Protein AF-A0A0C2BZJ5-F1 (afdb_monomer_lite)

Radius of gyration: 17.78 Å; chains: 1; bounding box: 38×40×42 Å

InterPro domains:
  IPR009057 Homedomain-like superfamily [SSF46689] (16-82)
  IPR036388 Winged helix-like DNA-binding domain superfamily [G3DSA:1.10.10.10] (15-57)

Secondary structure (DSSP, 8-state):
-------TTS---HHHHHHHHHHHTT--HHHHHHHH---HHHHHHHHHHHHHHS--PPPPPPSPPPPTTSHHHHHHHHHHHHTT-

Sequence (85 aa):
GKKGVFQAMAKVCPCRDAIARFAESGKKSSAVVSRLGIPLRSVQKVVKQWKEEGHVQPKPRSGRKRTVNIRRMRRIIKRLTEKMI

Structure (mmCIF, N/CA/C/O backbone):
data_AF-A0A0C2BZJ5-F1
#
_entry.id   AF-A0A0C2BZJ5-F1
#
loop_
_atom_site.group_PDB
_atom_site.id
_atom_site.type_symbol
_atom_site.label_atom_id
_atom_site.label_alt_id
_atom_site.label_comp_id
_atom_site.label_asym_id
_atom_site.label_entity_id
_atom_site.label_seq_id
_atom_site.pdbx_PDB_ins_code
_atom_site.Cartn_x
_atom_site.Cartn_y
_atom_site.Cartn_z
_atom_site.occupancy
_atom_site.B_iso_or_equiv
_atom_site.auth_seq_id
_atom_site.auth_comp_id
_atom_site.auth_asym_id
_atom_site.auth_atom_id
_atom_site.pdbx_PDB_model_num
ATOM 1 N N . GLY A 1 1 ? -2.923 20.828 0.567 1.00 38.28 1 GLY A N 1
ATOM 2 C CA . GLY A 1 1 ? -1.849 20.039 -0.072 1.00 38.28 1 GLY A CA 1
ATOM 3 C C . GLY A 1 1 ? -2.463 18.988 -0.973 1.00 38.28 1 GLY A C 1
ATOM 4 O O . GLY A 1 1 ? -3.160 18.119 -0.468 1.00 38.28 1 GLY A O 1
ATOM 5 N N . LYS A 1 2 ? -2.284 19.101 -2.293 1.00 41.09 2 LYS A N 1
ATOM 6 C CA . LYS A 1 2 ? -2.911 18.217 -3.289 1.00 41.09 2 LYS A CA 1
ATOM 7 C C . LYS A 1 2 ? -2.201 16.854 -3.309 1.00 41.09 2 LYS A C 1
ATOM 9 O O . LYS A 1 2 ? -1.221 16.676 -4.021 1.00 41.09 2 LYS A O 1
ATOM 14 N N . LYS A 1 3 ? -2.679 15.898 -2.506 1.00 49.03 3 LYS A N 1
ATOM 15 C CA . LYS A 1 3 ? -2.258 14.485 -2.541 1.00 49.03 3 LYS A CA 1
ATOM 16 C C . LYS A 1 3 ? -3.052 13.742 -3.619 1.00 49.03 3 LYS A C 1
ATOM 18 O O . LYS A 1 3 ? -3.873 12.899 -3.306 1.00 49.03 3 LYS A O 1
ATOM 23 N N . GLY A 1 4 ? -2.865 14.113 -4.879 1.00 49.00 4 GLY A N 1
ATOM 24 C CA . GLY A 1 4 ? -3.696 13.603 -5.969 1.00 49.00 4 GLY A CA 1
ATOM 25 C C . GLY A 1 4 ? -2.893 13.427 -7.239 1.00 49.00 4 GLY A C 1
ATOM 26 O O . GLY A 1 4 ? -3.094 14.160 -8.197 1.00 49.00 4 GLY A O 1
ATOM 27 N N . VAL A 1 5 ? -1.970 12.467 -7.243 1.00 48.59 5 VAL A N 1
ATOM 28 C CA . VAL A 1 5 ? -1.384 11.962 -8.487 1.00 48.59 5 VAL A CA 1
ATOM 29 C C . VAL A 1 5 ? -1.638 10.462 -8.518 1.00 48.59 5 VAL A C 1
ATOM 31 O O . VAL A 1 5 ? -0.765 9.649 -8.218 1.00 48.59 5 VAL A O 1
ATOM 34 N N . PHE A 1 6 ? -2.874 10.080 -8.843 1.00 51.69 6 PHE A N 1
ATOM 35 C CA . PHE A 1 6 ? -3.141 8.730 -9.329 1.00 51.69 6 PHE A CA 1
ATOM 36 C C . PHE A 1 6 ? -2.412 8.617 -10.669 1.00 51.69 6 PHE A C 1
ATOM 38 O O . PHE A 1 6 ? -2.886 9.103 -11.691 1.00 51.69 6 PHE A O 1
ATOM 45 N N . GLN A 1 7 ? -1.177 8.111 -10.626 1.00 50.19 7 GLN A N 1
ATOM 46 C CA . GLN A 1 7 ? -0.278 8.026 -11.773 1.00 50.19 7 GLN A CA 1
ATOM 47 C C . GLN A 1 7 ? -0.917 7.180 -12.877 1.00 50.19 7 GLN A C 1
ATOM 49 O O . GLN A 1 7 ? -0.839 5.955 -12.860 1.00 50.19 7 GLN A O 1
ATOM 54 N N . ALA A 1 8 ? -1.499 7.858 -13.862 1.00 45.66 8 ALA A N 1
ATOM 55 C CA . ALA A 1 8 ? -2.194 7.283 -15.008 1.00 45.66 8 ALA A CA 1
ATOM 56 C C . ALA A 1 8 ? -1.276 6.564 -16.025 1.00 45.66 8 ALA A C 1
ATOM 58 O O . ALA A 1 8 ? -1.729 6.229 -17.111 1.00 45.66 8 ALA A O 1
ATOM 59 N N . MET A 1 9 ? 0.004 6.319 -15.709 1.00 45.56 9 MET A N 1
ATOM 60 C CA . MET A 1 9 ? 1.005 5.899 -16.708 1.00 45.56 9 MET A CA 1
ATOM 61 C C . MET A 1 9 ? 1.845 4.669 -16.329 1.00 45.56 9 MET A C 1
ATOM 63 O O . MET A 1 9 ? 2.609 4.174 -17.153 1.00 45.56 9 MET A O 1
ATOM 67 N N . ALA A 1 10 ? 1.704 4.117 -15.121 1.00 55.78 10 ALA A N 1
ATOM 68 C CA . ALA A 1 10 ? 2.380 2.877 -14.735 1.00 55.78 10 ALA A CA 1
ATOM 69 C C . ALA A 1 10 ? 1.345 1.836 -14.305 1.00 55.78 10 ALA A C 1
ATOM 71 O O . ALA A 1 10 ? 0.383 2.166 -13.620 1.00 55.78 10 ALA A O 1
ATOM 72 N N . LYS A 1 11 ? 1.528 0.583 -14.743 1.00 60.72 11 LYS A N 1
ATOM 73 C CA . LYS A 1 11 ? 0.602 -0.543 -14.544 1.00 60.72 11 LYS A CA 1
ATOM 74 C C . LYS A 1 11 ? 0.508 -0.907 -13.055 1.00 60.72 11 LYS A C 1
ATOM 76 O O . LYS A 1 11 ? 1.139 -1.858 -12.594 1.00 60.72 11 LYS A O 1
ATOM 81 N N . VAL A 1 12 ? -0.242 -0.121 -12.287 1.00 64.94 12 VAL A N 1
ATOM 82 C CA . VAL A 1 12 ? -0.537 -0.405 -10.885 1.00 64.94 12 VAL A CA 1
ATOM 83 C C . VAL A 1 12 ? -1.512 -1.570 -10.824 1.00 64.94 12 VAL A C 1
ATOM 85 O O . VAL A 1 12 ? -2.423 -1.706 -11.638 1.00 64.94 12 VAL A O 1
ATOM 88 N N . CYS A 1 13 ? -1.305 -2.451 -9.850 1.00 79.69 13 CYS A N 1
ATOM 89 C CA . CYS A 1 13 ? -2.281 -3.481 -9.533 1.00 79.69 13 CYS A CA 1
ATOM 90 C C . CYS A 1 13 ? -3.592 -2.806 -9.078 1.00 79.69 13 CYS A C 1
ATOM 92 O O . CYS A 1 13 ? -3.542 -2.064 -8.093 1.00 79.69 13 CYS A O 1
ATOM 94 N N . PRO A 1 14 ? -4.756 -3.109 -9.687 1.00 84.38 14 PRO A N 1
ATOM 95 C CA . PRO A 1 14 ? -6.041 -2.490 -9.334 1.00 84.38 14 PRO A CA 1
ATOM 96 C C . PRO A 1 14 ? -6.355 -2.536 -7.831 1.00 84.38 14 PRO A C 1
ATOM 98 O O . PRO A 1 14 ? -6.920 -1.601 -7.263 1.00 84.38 14 PRO A O 1
ATOM 101 N N . CYS A 1 15 ? -5.906 -3.596 -7.154 1.00 87.88 15 CYS A N 1
ATOM 102 C CA . CYS A 1 15 ? -6.042 -3.776 -5.714 1.00 87.88 15 CYS A CA 1
ATOM 103 C C . CYS A 1 15 ? -5.316 -2.690 -4.900 1.00 87.88 15 CYS A C 1
ATOM 105 O O . CYS A 1 15 ? -5.818 -2.247 -3.871 1.00 87.88 15 CYS A O 1
ATOM 107 N N . ARG A 1 16 ? -4.131 -2.249 -5.342 1.00 90.75 16 ARG A N 1
ATOM 108 C CA . ARG A 1 16 ? -3.327 -1.229 -4.647 1.00 90.75 16 ARG A CA 1
ATOM 109 C C . ARG A 1 16 ? -3.941 0.161 -4.797 1.00 90.75 16 ARG A C 1
ATOM 111 O O . ARG A 1 16 ? -3.983 0.898 -3.816 1.00 90.75 16 ARG A O 1
ATOM 118 N N . ASP A 1 17 ? -4.486 0.471 -5.971 1.00 89.88 17 ASP A N 1
ATOM 119 C CA . ASP A 1 17 ? -5.220 1.721 -6.200 1.00 89.88 17 ASP A CA 1
ATOM 120 C C . ASP A 1 17 ? -6.520 1.777 -5.403 1.00 89.88 17 ASP A C 1
ATOM 122 O O . ASP A 1 17 ? -6.879 2.826 -4.871 1.00 89.88 17 ASP A O 1
ATOM 126 N N . ALA A 1 18 ? -7.230 0.652 -5.285 1.00 90.69 18 ALA A N 1
ATOM 127 C CA . ALA A 1 18 ? -8.410 0.570 -4.433 1.00 90.69 18 ALA A CA 1
ATOM 128 C C . ALA A 1 18 ? -8.053 0.848 -2.962 1.00 90.69 18 ALA A C 1
ATOM 130 O O . ALA A 1 18 ? -8.740 1.626 -2.302 1.00 90.69 18 ALA A O 1
ATOM 131 N N . ILE A 1 19 ? -6.945 0.285 -2.461 1.00 92.12 19 ILE A N 1
ATOM 132 C CA . ILE A 1 19 ? -6.461 0.557 -1.098 1.00 92.12 19 ILE A CA 1
ATOM 133 C C . ILE A 1 19 ? -6.109 2.042 -0.913 1.00 92.12 19 ILE A C 1
ATOM 135 O O . ILE A 1 19 ? -6.489 2.619 0.104 1.00 92.12 19 ILE A O 1
ATOM 139 N N . ALA A 1 20 ? -5.426 2.672 -1.876 1.00 90.69 20 ALA A N 1
ATOM 140 C CA . ALA A 1 20 ? -5.097 4.099 -1.812 1.00 90.69 20 ALA A CA 1
ATOM 141 C C . ALA A 1 20 ? -6.352 4.978 -1.762 1.00 90.69 20 ALA A C 1
ATOM 143 O O . ALA A 1 20 ? -6.466 5.826 -0.882 1.00 90.69 20 ALA A O 1
ATOM 144 N N . ARG A 1 21 ? -7.334 4.716 -2.635 1.00 91.31 21 ARG A N 1
ATOM 145 C CA . ARG A 1 21 ? -8.629 5.417 -2.629 1.00 91.31 21 ARG A CA 1
ATOM 146 C C . ARG A 1 21 ? -9.357 5.261 -1.295 1.00 91.31 21 ARG A C 1
ATOM 148 O O . ARG A 1 21 ? -9.922 6.219 -0.773 1.00 91.31 21 ARG A O 1
ATOM 155 N N . PHE A 1 22 ? -9.314 4.070 -0.697 1.00 89.25 22 PHE A N 1
ATOM 156 C CA . PHE A 1 22 ? -9.893 3.867 0.629 1.00 89.25 22 PHE A CA 1
ATOM 157 C C . PHE A 1 22 ? -9.159 4.640 1.728 1.00 89.25 22 PHE A C 1
ATOM 159 O O . PHE A 1 22 ? -9.822 5.200 2.604 1.00 89.25 22 PHE A O 1
ATOM 166 N N . ALA A 1 23 ? -7.828 4.696 1.666 1.00 88.12 23 ALA A N 1
ATOM 167 C CA . ALA A 1 23 ? -7.009 5.465 2.597 1.00 88.12 23 ALA A CA 1
ATOM 168 C C . ALA A 1 23 ? -7.279 6.972 2.490 1.00 88.12 23 ALA A C 1
ATOM 170 O O . ALA A 1 23 ? -7.391 7.642 3.514 1.00 88.12 23 ALA A O 1
ATOM 171 N N . GLU A 1 24 ? -7.439 7.481 1.268 1.00 90.19 24 GLU A N 1
ATOM 172 C CA . GLU A 1 24 ? -7.817 8.868 0.993 1.00 90.19 24 GLU A CA 1
ATOM 173 C C . GLU A 1 24 ? -9.214 9.191 1.541 1.00 90.19 24 GLU A C 1
ATOM 175 O O . GLU A 1 24 ? -9.393 10.205 2.206 1.00 90.19 24 GLU A O 1
ATOM 180 N N . SER A 1 25 ? -10.176 8.274 1.381 1.00 90.19 25 SER A N 1
ATOM 181 C CA . SER A 1 25 ? -11.521 8.396 1.968 1.00 90.19 25 SER A CA 1
ATOM 182 C C . SER A 1 25 ? -11.585 8.182 3.493 1.00 90.19 25 SER A C 1
ATOM 184 O O . SER A 1 25 ? -12.675 8.119 4.056 1.00 90.19 25 SER A O 1
ATOM 186 N N . GLY A 1 26 ? -10.442 8.001 4.169 1.00 88.12 26 GLY A N 1
ATOM 187 C CA . GLY A 1 26 ? -10.366 7.863 5.627 1.00 88.12 26 GLY A CA 1
ATOM 188 C C . GLY A 1 26 ? -10.911 6.546 6.194 1.00 88.12 26 GLY A C 1
ATOM 189 O O . GLY A 1 26 ? -11.128 6.437 7.401 1.00 88.12 26 GLY A O 1
ATOM 190 N N . LYS A 1 27 ? -11.139 5.520 5.364 1.00 90.00 2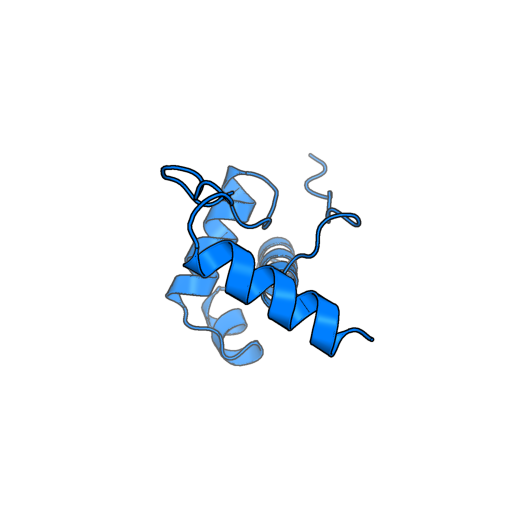7 LYS A N 1
ATOM 191 C CA . LYS A 1 27 ? -11.681 4.241 5.846 1.00 90.00 27 LYS A CA 1
ATOM 192 C C . LYS A 1 27 ? -10.640 3.451 6.634 1.00 90.00 27 LYS A C 1
ATOM 194 O O . LYS A 1 27 ? -9.463 3.392 6.280 1.00 90.00 27 LYS A O 1
ATOM 199 N N . LYS A 1 28 ? -11.103 2.778 7.690 1.00 91.75 28 LYS A N 1
ATOM 200 C CA . LYS A 1 28 ? -10.281 1.869 8.500 1.00 91.75 28 LYS A CA 1
ATOM 201 C C . LYS A 1 28 ? -9.808 0.680 7.658 1.00 91.75 28 LYS A C 1
ATOM 203 O O . LYS A 1 28 ? -10.577 0.122 6.876 1.00 91.75 28 LYS A O 1
ATOM 208 N N . SER A 1 29 ? -8.574 0.231 7.886 1.00 90.12 29 SER A N 1
ATOM 209 C CA . SER A 1 29 ? -7.982 -0.906 7.165 1.00 90.12 29 SER A CA 1
ATOM 210 C C . SER A 1 29 ? -8.799 -2.199 7.287 1.00 90.12 29 SER A C 1
ATOM 212 O O . SER A 1 29 ? -8.822 -2.975 6.341 1.00 90.12 29 SER A O 1
ATOM 214 N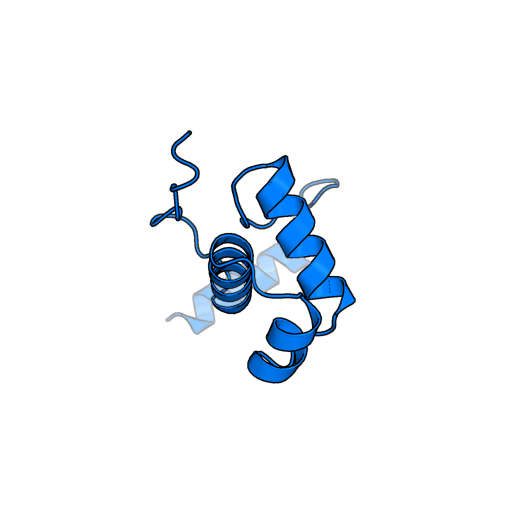 N . SER A 1 30 ? -9.513 -2.420 8.398 1.00 90.56 30 SER A N 1
ATOM 215 C CA . SER A 1 30 ? -10.406 -3.578 8.572 1.00 90.56 30 SER A CA 1
ATOM 216 C C . SER A 1 30 ? -11.553 -3.598 7.556 1.00 90.56 30 SER A C 1
ATOM 218 O O . SER A 1 30 ? -11.811 -4.630 6.947 1.00 90.56 30 SER A O 1
ATOM 220 N N . ALA A 1 31 ? -12.179 -2.449 7.288 1.00 90.19 31 ALA A N 1
ATOM 221 C CA . ALA A 1 31 ? -13.233 -2.336 6.280 1.00 90.19 31 ALA A CA 1
ATOM 222 C C . ALA A 1 31 ? -12.705 -2.608 4.861 1.00 90.19 31 ALA A C 1
ATOM 224 O O . ALA A 1 31 ? -13.420 -3.142 4.015 1.00 90.19 31 ALA A O 1
ATOM 225 N N . VAL A 1 32 ? -11.443 -2.256 4.602 1.00 90.62 32 VAL A N 1
ATOM 226 C CA . VAL A 1 32 ? -10.770 -2.528 3.324 1.00 90.62 32 VAL A CA 1
ATOM 227 C C . VAL A 1 32 ? -10.498 -4.021 3.153 1.00 90.62 32 VAL A C 1
ATOM 229 O O . VAL A 1 32 ? -10.718 -4.549 2.067 1.00 90.62 32 VAL A O 1
ATOM 232 N N . VAL A 1 33 ? -10.074 -4.708 4.219 1.00 92.94 33 VAL A N 1
ATOM 233 C CA . VAL A 1 33 ? -9.880 -6.167 4.224 1.00 92.94 33 VAL A CA 1
ATOM 234 C C . VAL A 1 33 ? -11.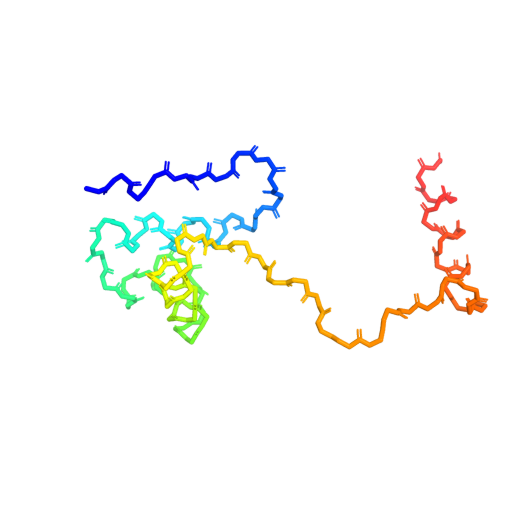185 -6.879 3.880 1.00 92.94 33 VAL A C 1
ATOM 236 O O . VAL A 1 33 ? -11.200 -7.665 2.938 1.00 92.94 33 VAL A O 1
ATOM 239 N N . SER A 1 34 ? -12.285 -6.555 4.567 1.00 91.81 34 SER A N 1
ATOM 240 C CA . SER A 1 34 ? -13.584 -7.190 4.311 1.00 91.81 34 SER A CA 1
ATOM 241 C C . SER A 1 34 ? -14.109 -6.922 2.899 1.00 91.81 34 SER A C 1
ATOM 243 O O . SER A 1 34 ? -14.715 -7.800 2.300 1.00 91.81 34 SER A O 1
ATOM 245 N N . ARG A 1 35 ? -13.870 -5.723 2.345 1.00 91.31 35 ARG A N 1
ATOM 246 C CA . ARG A 1 35 ? -14.339 -5.361 0.996 1.00 91.31 35 ARG A CA 1
ATOM 247 C C . ARG A 1 35 ? -13.496 -5.944 -0.134 1.00 91.31 35 ARG A C 1
ATOM 249 O O . ARG A 1 35 ? -14.046 -6.248 -1.183 1.00 91.31 35 ARG A O 1
ATOM 256 N N . LEU A 1 36 ? -12.176 -6.017 0.036 1.00 88.94 36 LEU A N 1
ATOM 257 C CA . LEU A 1 36 ? -11.258 -6.425 -1.034 1.00 88.94 36 LEU A CA 1
ATOM 258 C C . LEU A 1 36 ? -10.780 -7.878 -0.910 1.00 88.94 36 LEU A C 1
ATOM 260 O O . LEU A 1 36 ? -10.140 -8.371 -1.834 1.00 88.94 36 LEU A O 1
ATOM 264 N N . GLY A 1 37 ? -11.017 -8.548 0.222 1.00 91.94 37 GLY A N 1
ATOM 265 C CA . GLY A 1 37 ? -10.506 -9.901 0.479 1.00 91.94 37 GLY A CA 1
ATOM 266 C C . GLY A 1 37 ? -8.975 -9.973 0.574 1.00 91.94 37 GLY A C 1
ATOM 267 O O . GLY A 1 37 ? -8.381 -11.035 0.412 1.00 91.94 37 GLY A O 1
ATOM 268 N N . ILE A 1 38 ? -8.307 -8.839 0.801 1.00 90.56 38 ILE A N 1
ATOM 269 C CA . ILE A 1 38 ? -6.843 -8.742 0.848 1.00 90.56 38 ILE A CA 1
ATOM 270 C C . ILE A 1 38 ? -6.376 -8.872 2.302 1.00 90.56 38 ILE A C 1
ATOM 272 O O . ILE A 1 38 ? -6.944 -8.206 3.168 1.00 90.56 38 ILE A O 1
ATOM 276 N N . PRO A 1 39 ? -5.295 -9.621 2.595 1.00 94.69 39 PRO A N 1
ATOM 277 C CA . PRO A 1 39 ? -4.755 -9.717 3.948 1.00 94.69 39 PRO A CA 1
ATOM 278 C C . PRO A 1 39 ? -4.427 -8.352 4.567 1.00 94.69 39 PRO A C 1
ATOM 280 O O . PRO A 1 39 ? -3.816 -7.492 3.922 1.00 94.69 39 PRO A O 1
ATOM 283 N N . LEU A 1 40 ? -4.744 -8.183 5.856 1.00 95.12 40 LEU A N 1
ATOM 284 C CA . LEU A 1 40 ? -4.552 -6.929 6.600 1.00 95.12 40 LEU A CA 1
ATOM 285 C C . LEU A 1 40 ? -3.126 -6.381 6.486 1.00 95.12 40 LEU A C 1
ATOM 287 O O . LEU A 1 40 ? -2.933 -5.185 6.268 1.00 95.12 40 LEU A O 1
ATOM 291 N N . ARG A 1 41 ? -2.124 -7.264 6.563 1.00 96.06 41 ARG A N 1
ATOM 292 C CA . ARG A 1 41 ? -0.707 -6.900 6.442 1.00 96.06 41 ARG A CA 1
ATO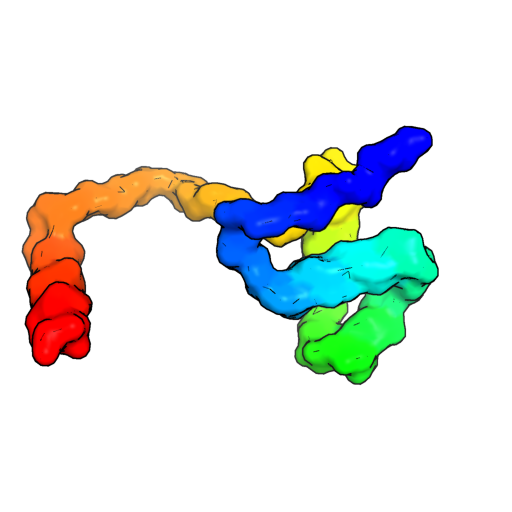M 293 C C . ARG A 1 41 ? -0.396 -6.210 5.112 1.00 96.06 41 ARG A C 1
ATOM 295 O O . ARG A 1 41 ? 0.370 -5.247 5.074 1.00 96.06 41 ARG A O 1
ATOM 302 N N . SER A 1 42 ? -0.997 -6.680 4.022 1.00 93.38 42 SER A N 1
ATOM 303 C CA . SER A 1 42 ? -0.827 -6.090 2.692 1.00 93.38 42 SER A CA 1
ATOM 304 C C . SER A 1 42 ? -1.504 -4.727 2.607 1.00 93.38 42 SER A C 1
ATOM 306 O O . SER A 1 42 ? -0.888 -3.782 2.116 1.00 93.38 42 SER A O 1
ATOM 308 N N . VAL A 1 43 ? -2.722 -4.602 3.147 1.00 94.38 43 VAL A N 1
ATOM 309 C CA . VAL A 1 43 ? -3.440 -3.321 3.230 1.00 94.38 43 VAL A CA 1
ATOM 310 C C . VAL A 1 43 ? -2.606 -2.297 3.998 1.00 94.38 43 VAL A C 1
ATOM 312 O O . VAL A 1 43 ? -2.303 -1.233 3.468 1.00 94.38 43 VAL A O 1
ATOM 315 N N . GLN A 1 44 ? -2.147 -2.638 5.204 1.00 94.94 44 GLN A N 1
ATOM 316 C CA . GLN A 1 44 ? -1.325 -1.754 6.035 1.00 94.94 44 GLN A CA 1
ATOM 317 C C . GLN A 1 44 ? -0.039 -1.318 5.330 1.00 94.94 44 GLN A C 1
ATOM 319 O O . GLN A 1 44 ? 0.305 -0.138 5.359 1.00 94.94 44 GLN A O 1
ATOM 324 N N . LYS A 1 45 ? 0.651 -2.242 4.650 1.00 94.44 45 LYS A N 1
ATOM 325 C CA . LYS A 1 45 ? 1.874 -1.927 3.904 1.00 94.44 45 LYS A CA 1
ATOM 326 C C . LYS A 1 45 ? 1.620 -0.925 2.775 1.00 94.44 45 LYS A C 1
ATOM 328 O O . LYS A 1 45 ? 2.417 -0.011 2.591 1.00 94.44 45 LYS A O 1
ATOM 333 N N . VAL A 1 46 ? 0.525 -1.087 2.031 1.00 92.81 46 VAL A N 1
ATOM 334 C CA . VAL A 1 46 ? 0.157 -0.174 0.936 1.00 92.81 46 VAL A CA 1
ATOM 335 C C . VAL A 1 46 ? -0.273 1.190 1.477 1.00 92.81 46 VAL A C 1
ATOM 337 O O . VAL A 1 46 ? 0.175 2.205 0.956 1.00 92.81 46 VAL A O 1
ATOM 340 N N . VAL A 1 47 ? -1.074 1.227 2.547 1.00 93.50 47 VAL A N 1
ATOM 341 C CA . VAL A 1 47 ? -1.488 2.482 3.200 1.00 93.50 47 VAL A CA 1
ATOM 342 C C . VAL A 1 47 ? -0.281 3.243 3.740 1.00 93.50 47 VAL A C 1
ATOM 344 O O . VAL A 1 47 ? -0.193 4.452 3.546 1.00 93.50 47 VAL A O 1
ATOM 347 N N . LYS A 1 48 ? 0.660 2.550 4.393 1.00 94.19 48 LYS A N 1
ATOM 348 C CA . LYS A 1 48 ? 1.910 3.148 4.875 1.00 94.19 48 LYS A CA 1
ATOM 349 C C . LYS A 1 48 ? 2.686 3.782 3.720 1.00 94.19 48 LYS A C 1
ATOM 351 O O . LYS A 1 48 ? 3.001 4.963 3.787 1.00 94.19 48 LYS A O 1
ATOM 356 N N . GLN A 1 49 ? 2.892 3.028 2.638 1.00 92.25 49 GLN A N 1
ATOM 357 C CA . GLN A 1 49 ? 3.583 3.529 1.453 1.00 92.25 49 GLN A CA 1
ATOM 358 C C . GLN A 1 49 ? 2.887 4.760 0.857 1.00 92.25 49 GLN A C 1
ATOM 360 O O . GLN A 1 49 ? 3.544 5.747 0.562 1.00 92.25 49 GLN A O 1
ATOM 365 N N . TRP A 1 50 ? 1.558 4.740 0.732 1.00 91.62 50 TRP A N 1
ATOM 366 C CA . TRP A 1 50 ? 0.809 5.889 0.224 1.00 91.62 50 TRP A CA 1
ATOM 367 C C . TRP A 1 50 ? 0.950 7.125 1.125 1.00 91.62 50 TRP A C 1
ATOM 369 O O . TRP A 1 50 ? 1.107 8.233 0.621 1.00 91.62 50 TRP A O 1
ATOM 379 N N . LYS A 1 51 ? 0.935 6.950 2.454 1.00 90.06 51 LYS A N 1
ATOM 380 C CA . LYS A 1 51 ? 1.108 8.058 3.407 1.00 90.06 51 LYS A CA 1
ATOM 381 C C . LYS A 1 51 ? 2.514 8.660 3.369 1.00 90.06 51 LYS A C 1
ATOM 383 O O . LYS A 1 51 ? 2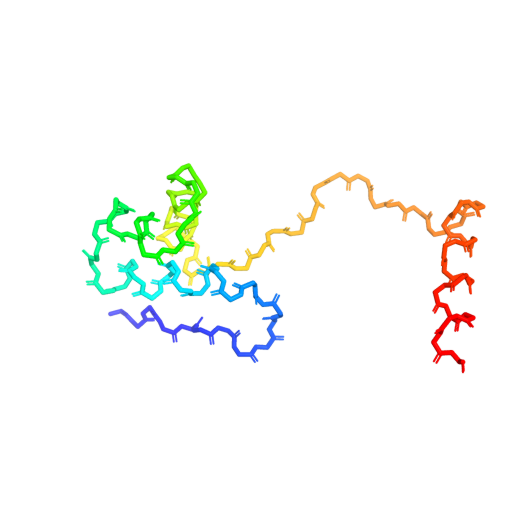.631 9.872 3.508 1.00 90.06 51 LYS A O 1
ATOM 388 N N . GLU A 1 52 ? 3.538 7.823 3.216 1.00 92.69 52 GLU A N 1
ATOM 389 C CA . GLU A 1 52 ? 4.951 8.224 3.256 1.00 92.69 52 GLU A CA 1
ATOM 390 C C . GLU A 1 52 ? 5.462 8.733 1.899 1.00 92.69 52 GLU A C 1
ATOM 392 O O . GLU A 1 52 ? 6.141 9.751 1.840 1.00 92.69 52 GLU A O 1
ATOM 397 N N . GLU A 1 53 ? 5.128 8.043 0.807 1.00 89.75 53 GLU A N 1
ATOM 398 C CA . GLU A 1 53 ? 5.683 8.280 -0.536 1.00 89.75 53 GLU A CA 1
ATOM 399 C C . GLU A 1 53 ? 4.696 9.001 -1.469 1.00 89.75 53 GLU A C 1
ATOM 401 O O . GLU A 1 53 ? 5.075 9.461 -2.543 1.00 89.75 53 GLU A O 1
ATOM 406 N N . GLY A 1 54 ? 3.411 9.075 -1.105 1.00 87.62 54 GLY A N 1
ATOM 407 C CA . GLY A 1 54 ? 2.365 9.682 -1.937 1.00 87.62 54 GLY A CA 1
ATOM 408 C C . GLY A 1 54 ? 1.922 8.828 -3.130 1.00 87.62 54 GLY A C 1
ATOM 409 O O . GLY A 1 54 ? 1.045 9.246 -3.883 1.00 87.62 54 GLY A O 1
ATOM 410 N N . HIS A 1 55 ? 2.484 7.627 -3.306 1.00 87.31 55 HIS A N 1
ATOM 411 C CA . HIS A 1 55 ? 2.133 6.707 -4.387 1.00 87.31 55 HIS A CA 1
ATOM 412 C C . HIS A 1 55 ? 2.069 5.250 -3.922 1.00 87.31 55 HIS A C 1
ATOM 414 O O . HIS A 1 55 ? 2.613 4.860 -2.892 1.00 87.31 55 HIS A O 1
ATOM 420 N N . VAL A 1 56 ? 1.447 4.402 -4.743 1.00 89.75 56 VAL A N 1
ATOM 421 C CA . VAL A 1 56 ? 1.349 2.955 -4.498 1.00 89.75 56 VAL A CA 1
ATOM 422 C C . VAL A 1 56 ? 2.081 2.111 -5.536 1.00 89.75 56 VAL A C 1
ATOM 424 O O . VAL A 1 56 ? 1.913 0.891 -5.546 1.00 89.75 56 VAL A O 1
ATOM 427 N N . GLN A 1 57 ? 2.937 2.699 -6.373 1.00 87.12 57 GLN A N 1
ATOM 428 C CA . GLN A 1 57 ? 3.753 1.925 -7.312 1.00 87.12 57 GLN A CA 1
ATOM 429 C C . GLN A 1 57 ? 4.626 0.888 -6.586 1.00 87.12 57 GLN A C 1
ATOM 431 O O . GLN A 1 57 ? 5.191 1.186 -5.525 1.00 87.12 57 GLN A O 1
ATOM 436 N N . PRO A 1 58 ? 4.754 -0.341 -7.116 1.00 85.81 58 PRO A N 1
ATOM 437 C CA . PRO A 1 58 ? 5.744 -1.285 -6.626 1.00 85.81 58 PRO A CA 1
ATOM 438 C C . PRO A 1 58 ? 7.149 -0.699 -6.768 1.00 85.81 58 PRO A C 1
ATOM 440 O O . PRO A 1 58 ? 7.511 -0.178 -7.821 1.00 85.81 58 PRO A O 1
ATOM 443 N N . LYS A 1 59 ? 7.965 -0.836 -5.722 1.00 84.44 59 LYS A N 1
ATOM 444 C CA . LYS A 1 59 ? 9.386 -0.500 -5.816 1.00 84.44 59 LYS A CA 1
ATOM 445 C C . LYS A 1 59 ? 10.075 -1.444 -6.808 1.00 84.44 59 LYS A C 1
ATOM 447 O O . LYS A 1 59 ? 9.712 -2.627 -6.864 1.00 84.44 59 LYS A O 1
ATOM 452 N N . PRO A 1 60 ? 11.079 -0.964 -7.562 1.00 83.31 60 PRO A N 1
ATOM 453 C CA . PRO A 1 60 ? 11.906 -1.848 -8.368 1.00 83.31 60 PRO A CA 1
ATOM 454 C C . PRO A 1 60 ? 12.515 -2.933 -7.474 1.00 83.31 60 PRO A C 1
ATOM 456 O O . PRO A 1 60 ? 12.844 -2.692 -6.310 1.00 83.31 60 PRO A O 1
ATOM 459 N N . ARG A 1 61 ? 12.638 -4.153 -8.009 1.00 83.56 61 ARG A N 1
ATOM 460 C CA . ARG A 1 61 ? 13.259 -5.258 -7.269 1.00 83.56 61 ARG A CA 1
ATOM 461 C C . ARG A 1 61 ? 14.683 -4.869 -6.878 1.00 83.56 61 ARG A C 1
ATOM 463 O O . ARG A 1 61 ? 15.478 -4.513 -7.745 1.00 83.56 61 ARG A O 1
ATOM 470 N N . SER A 1 62 ? 14.988 -4.973 -5.589 1.00 83.81 62 SER A N 1
ATOM 471 C CA . SER A 1 62 ? 16.350 -4.845 -5.085 1.00 83.81 62 SER A CA 1
ATOM 472 C C . SER A 1 62 ? 17.186 -6.073 -5.462 1.00 83.81 62 SER A C 1
ATOM 474 O O . SER A 1 62 ? 16.657 -7.168 -5.679 1.00 83.81 62 SER A O 1
ATOM 476 N N . GLY A 1 63 ? 18.503 -5.882 -5.545 1.00 86.31 63 GLY A N 1
ATOM 477 C CA . GLY A 1 63 ? 19.473 -6.930 -5.864 1.00 86.31 63 GLY A CA 1
ATOM 478 C C . GLY A 1 63 ? 20.036 -6.856 -7.284 1.00 86.31 63 GLY A C 1
ATOM 479 O O . GLY A 1 63 ? 19.648 -6.022 -8.105 1.00 86.31 63 GLY A O 1
ATOM 480 N N . ARG A 1 64 ? 20.998 -7.742 -7.573 1.00 82.75 64 ARG A N 1
ATOM 481 C CA . ARG A 1 64 ? 21.696 -7.789 -8.863 1.00 82.75 64 ARG A CA 1
ATOM 482 C C . ARG A 1 64 ? 20.697 -8.083 -9.981 1.00 82.75 64 ARG A C 1
ATOM 484 O O . ARG A 1 64 ? 20.074 -9.148 -10.004 1.00 82.75 64 ARG A O 1
ATOM 491 N N . LYS A 1 65 ? 20.575 -7.152 -10.934 1.00 77.00 65 LYS A N 1
ATOM 492 C CA . LYS A 1 65 ? 19.830 -7.391 -12.175 1.00 77.00 65 LYS A CA 1
ATOM 493 C C . LYS A 1 65 ? 20.350 -8.682 -12.801 1.00 77.00 65 LYS A C 1
ATOM 495 O O . LYS A 1 65 ? 21.557 -8.880 -12.928 1.00 77.00 65 LYS A O 1
ATOM 500 N N . ARG A 1 66 ? 19.439 -9.576 -13.181 1.00 71.12 66 ARG A N 1
ATOM 501 C CA . ARG A 1 66 ? 19.833 -10.787 -13.902 1.00 71.12 66 ARG A CA 1
ATOM 502 C C . ARG A 1 66 ? 20.398 -10.369 -15.251 1.00 71.12 66 ARG A C 1
ATOM 504 O O . ARG A 1 66 ? 19.706 -9.712 -16.024 1.00 71.12 66 ARG A O 1
ATOM 511 N N . THR A 1 67 ? 21.626 -10.772 -15.546 1.00 72.69 67 THR A N 1
ATOM 512 C CA . THR A 1 67 ? 22.177 -10.614 -16.889 1.00 72.69 67 THR A CA 1
ATOM 513 C C . THR A 1 67 ? 21.381 -11.500 -17.847 1.00 72.69 67 THR A C 1
ATOM 515 O O . THR A 1 67 ? 21.206 -12.695 -17.609 1.00 72.69 67 THR A O 1
ATOM 518 N N . VAL A 1 68 ? 20.898 -10.931 -18.949 1.00 65.94 68 VAL A N 1
ATOM 519 C CA . VAL A 1 68 ? 20.093 -11.648 -19.958 1.00 65.94 68 VAL A CA 1
ATOM 520 C C . VAL A 1 68 ? 20.910 -12.727 -20.699 1.00 65.94 68 VAL A C 1
ATOM 522 O O . VAL A 1 68 ? 20.356 -13.634 -21.312 1.00 65.94 68 VAL A O 1
ATOM 525 N N . ASN A 1 69 ? 22.242 -12.681 -20.586 1.00 64.94 69 ASN A N 1
ATOM 526 C CA . ASN A 1 69 ? 23.192 -13.611 -21.208 1.00 64.94 69 ASN A CA 1
ATOM 527 C C . ASN A 1 69 ? 23.102 -15.057 -20.657 1.00 64.94 69 ASN A C 1
ATOM 529 O O . ASN A 1 69 ? 23.578 -16.002 -21.276 1.00 64.94 69 ASN A O 1
ATOM 533 N N . ILE A 1 70 ? 22.439 -15.294 -19.523 1.00 73.62 70 ILE A N 1
ATOM 534 C CA . ILE A 1 70 ? 22.331 -16.658 -18.986 1.00 73.62 70 ILE A CA 1
ATOM 535 C C . ILE A 1 70 ? 21.472 -17.512 -19.941 1.00 73.62 70 ILE A C 1
ATOM 537 O O . ILE A 1 70 ? 20.349 -17.126 -20.275 1.00 73.62 70 ILE A O 1
ATOM 541 N N . ARG A 1 71 ? 21.944 -18.712 -20.332 1.00 76.50 71 ARG A N 1
ATOM 542 C CA . ARG A 1 71 ? 21.225 -19.659 -21.225 1.00 76.50 71 ARG A CA 1
ATOM 543 C C . ARG A 1 71 ? 19.747 -19.847 -20.855 1.00 76.50 71 ARG A C 1
ATOM 545 O O . ARG A 1 71 ? 18.903 -19.987 -21.737 1.00 76.50 71 ARG A O 1
ATOM 552 N N . ARG A 1 72 ? 19.426 -19.852 -19.554 1.00 78.94 72 ARG A N 1
ATOM 553 C CA . ARG A 1 72 ? 18.051 -19.976 -19.041 1.00 78.94 72 ARG A CA 1
ATOM 554 C C . ARG A 1 72 ? 17.175 -18.779 -19.430 1.00 78.94 72 ARG A C 1
ATOM 556 O O . ARG A 1 72 ? 16.030 -18.985 -19.806 1.00 78.94 72 ARG A O 1
ATOM 563 N N . MET A 1 73 ? 17.709 -17.558 -19.389 1.00 82.31 73 MET A N 1
ATOM 564 C CA . MET A 1 73 ? 16.968 -16.343 -19.745 1.00 82.31 73 MET A CA 1
ATOM 565 C C . MET A 1 73 ? 16.750 -16.239 -21.256 1.00 82.31 73 MET A C 1
ATOM 567 O O . MET A 1 73 ? 15.636 -15.952 -21.678 1.00 82.31 73 MET A O 1
ATOM 571 N N . ARG A 1 74 ? 17.761 -16.584 -22.070 1.00 80.94 74 ARG A N 1
ATOM 572 C CA . ARG A 1 74 ? 17.614 -16.678 -23.536 1.00 80.94 74 ARG A CA 1
ATOM 573 C C . ARG A 1 74 ? 16.528 -17.674 -23.948 1.00 80.94 74 ARG A C 1
ATOM 575 O O . ARG A 1 74 ? 15.714 -17.359 -24.805 1.00 80.94 74 ARG A O 1
ATOM 582 N N . ARG A 1 75 ? 16.467 -18.846 -23.298 1.00 86.00 75 ARG A N 1
ATOM 583 C CA . ARG A 1 75 ? 15.398 -19.838 -23.524 1.00 86.00 75 ARG A CA 1
ATOM 584 C C . ARG A 1 75 ? 14.011 -19.312 -23.153 1.00 86.00 75 ARG A C 1
ATOM 586 O O . ARG A 1 75 ? 13.057 -19.588 -23.869 1.00 86.00 75 ARG A O 1
ATOM 593 N N . ILE A 1 76 ? 13.898 -18.583 -22.041 1.00 86.31 76 ILE A N 1
ATOM 594 C CA . ILE A 1 76 ? 12.627 -17.982 -21.611 1.00 86.31 76 ILE A CA 1
ATOM 595 C C . ILE A 1 76 ? 12.179 -16.921 -22.614 1.00 86.31 76 ILE A C 1
ATOM 597 O O . ILE A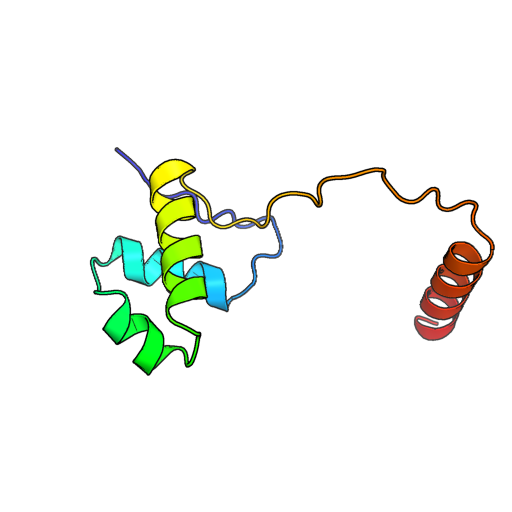 1 76 ? 11.034 -16.963 -23.042 1.00 86.31 76 ILE A O 1
ATOM 601 N N . ILE A 1 77 ? 13.078 -16.018 -23.018 1.00 86.00 77 ILE A N 1
ATOM 602 C CA . ILE A 1 77 ? 12.773 -14.974 -24.002 1.00 86.00 77 ILE A CA 1
ATOM 603 C C . ILE A 1 77 ? 12.337 -15.608 -25.321 1.00 86.00 77 ILE A C 1
ATOM 605 O O . ILE A 1 77 ? 11.239 -15.307 -25.761 1.00 86.00 77 ILE A O 1
ATOM 609 N N . LYS A 1 78 ? 13.118 -16.553 -25.869 1.00 86.81 78 LYS A N 1
ATOM 610 C CA . LYS A 1 78 ? 12.782 -17.287 -27.101 1.00 86.81 78 LYS A CA 1
ATOM 611 C C . LYS A 1 78 ? 11.382 -17.913 -27.041 1.00 86.81 78 LYS A C 1
ATOM 613 O O . LYS A 1 78 ? 10.589 -17.694 -27.943 1.00 86.81 78 LYS A O 1
ATOM 618 N N . ARG A 1 79 ? 11.043 -18.607 -25.946 1.00 87.25 79 ARG A N 1
ATOM 619 C CA . ARG A 1 79 ? 9.695 -19.179 -25.760 1.00 87.25 79 ARG A CA 1
ATOM 620 C C . ARG A 1 79 ? 8.585 -18.133 -25.711 1.00 87.25 79 ARG A C 1
ATOM 622 O O . ARG A 1 79 ? 7.469 -18.442 -26.102 1.00 87.25 79 ARG A O 1
ATOM 629 N N . LEU A 1 80 ? 8.840 -16.963 -25.128 1.00 83.31 80 LEU A N 1
ATOM 630 C CA . LEU A 1 80 ? 7.832 -15.908 -25.017 1.00 83.31 80 LEU A CA 1
ATOM 631 C C . LEU A 1 80 ? 7.599 -15.226 -26.367 1.00 83.31 80 LEU A C 1
ATOM 633 O O . LEU A 1 80 ? 6.453 -14.934 -26.677 1.00 83.31 80 LEU A O 1
ATOM 637 N N . THR A 1 81 ? 8.642 -15.035 -27.179 1.00 85.94 81 THR A N 1
ATOM 638 C CA . THR A 1 81 ? 8.493 -14.543 -28.555 1.00 85.94 81 THR A CA 1
ATOM 639 C C . THR A 1 81 ? 7.828 -15.569 -29.469 1.00 85.94 81 THR A C 1
ATOM 641 O O . THR A 1 81 ? 6.904 -15.206 -30.180 1.00 85.94 81 THR A O 1
ATOM 644 N N . GLU A 1 82 ? 8.226 -16.844 -29.412 1.00 80.69 82 GLU A N 1
ATOM 645 C CA . GLU A 1 82 ? 7.622 -17.929 -30.213 1.00 80.69 82 GLU A CA 1
ATOM 646 C C . GLU A 1 82 ? 6.152 -18.201 -29.876 1.00 80.69 82 GLU A C 1
ATOM 648 O O . GLU A 1 82 ? 5.439 -18.746 -30.700 1.00 80.69 82 GLU A O 1
ATOM 653 N N . LYS A 1 83 ? 5.699 -17.858 -28.664 1.00 69.88 83 LYS A N 1
ATOM 654 C CA . LYS A 1 83 ? 4.290 -17.982 -28.251 1.00 69.88 83 LYS A CA 1
ATOM 655 C C . LYS A 1 83 ? 3.438 -16.751 -28.559 1.00 69.88 83 LYS A C 1
ATOM 657 O O . LYS A 1 83 ? 2.230 -16.802 -28.354 1.00 69.88 83 LYS A O 1
ATOM 662 N N . MET A 1 84 ? 4.066 -15.628 -28.901 1.00 57.84 84 MET A N 1
ATOM 663 C CA . MET A 1 84 ? 3.371 -14.389 -29.264 1.00 57.84 84 MET A CA 1
ATOM 664 C C . MET A 1 84 ? 3.109 -14.279 -30.772 1.00 57.84 84 MET A C 1
ATOM 666 O O . MET A 1 84 ? 2.368 -13.384 -31.169 1.00 57.84 84 MET A O 1
ATOM 670 N N . ILE A 1 85 ? 3.724 -15.156 -31.571 1.00 51.31 85 ILE A N 1
ATOM 671 C CA . ILE A 1 85 ? 3.463 -15.377 -33.000 1.00 51.31 85 ILE A CA 1
ATOM 672 C C . ILE A 1 85 ? 2.522 -16.576 -33.107 1.00 51.31 85 ILE A C 1
ATOM 674 O O . ILE A 1 85 ? 1.585 -16.505 -33.927 1.00 51.31 85 ILE A O 1
#

pLDDT: mean 80.96, std 15.1, range [38.28, 96.06]

Organism: NCBI:txid51022

Foldseek 3Di:
DPLDCPPPPDPDDPLLVLLLVCLVVVHDLVVSCVVSVDDSVVSVVSSVCCVPVSDRDDDDDDDDDDDCPPPVNVVVVVVVVVVVD